Protein AF-A0A3D2GTP2-F1 (afdb_monomer_lite)

Secondary structure (DSSP, 8-state):
----HHHHHHHHHHHHHHHS----TTSGGGS-TT--HHHHHHHHHHHHHHHHHHHHHTS-GGGHHHHHHHHHHHGGGHHHHHHHHHT-SS-SHHHHHHHHHHHHHHHHHHHHHHHHHHHHHTTS-----

Structure (mmCIF, N/CA/C/O backbone):
data_AF-A0A3D2GTP2-F1
#
_entry.id   AF-A0A3D2GTP2-F1
#
loop_
_atom_site.group_PDB
_atom_site.id
_atom_site.type_symbol
_atom_site.label_atom_id
_atom_site.label_alt_id
_atom_site.label_comp_id
_atom_site.label_asym_id
_atom_site.label_entity_id
_atom_site.label_seq_id
_atom_site.pdbx_PDB_ins_code
_atom_site.Cartn_x
_atom_site.Cartn_y
_atom_site.Cartn_z
_atom_site.occupancy
_atom_site.B_iso_or_equiv
_atom_site.auth_seq_id
_atom_site.auth_comp_id
_atom_site.auth_asym_id
_atom_site.auth_atom_id
_atom_site.pdbx_PDB_model_num
ATOM 1 N N . MET A 1 1 ? 16.809 36.202 -62.441 1.00 63.25 1 MET A N 1
ATOM 2 C CA . MET A 1 1 ? 16.560 35.445 -61.193 1.00 63.25 1 MET A CA 1
ATOM 3 C C . MET A 1 1 ? 15.053 35.388 -60.988 1.00 63.25 1 MET A C 1
ATOM 5 O O . MET A 1 1 ? 14.450 36.455 -61.018 1.00 63.25 1 MET A O 1
ATOM 9 N N . PRO A 1 2 ? 14.427 34.203 -60.905 1.00 62.69 2 PRO A N 1
ATOM 10 C CA . PRO A 1 2 ? 12.975 34.105 -60.804 1.00 62.69 2 PRO A CA 1
ATOM 11 C C . PRO A 1 2 ? 12.493 34.442 -59.387 1.00 62.69 2 PRO A C 1
ATOM 13 O O . PRO A 1 2 ? 13.034 33.955 -58.397 1.00 62.69 2 PRO A O 1
ATOM 16 N N . PHE A 1 3 ? 11.466 35.284 -59.311 1.00 66.94 3 PHE A N 1
ATOM 17 C CA . PHE A 1 3 ? 10.711 35.577 -58.098 1.00 66.94 3 PHE A CA 1
ATOM 18 C C . PHE A 1 3 ? 9.927 34.319 -57.694 1.00 66.94 3 PHE A C 1
ATOM 20 O O . PHE A 1 3 ? 9.016 33.918 -58.417 1.00 66.94 3 PHE A O 1
ATOM 27 N N . ASN A 1 4 ? 10.302 33.669 -56.586 1.00 69.50 4 ASN A N 1
ATOM 28 C CA . ASN A 1 4 ? 9.598 32.491 -56.075 1.00 69.50 4 ASN A CA 1
ATOM 29 C C . ASN A 1 4 ? 8.717 32.887 -54.871 1.00 69.50 4 ASN A C 1
ATOM 31 O O . ASN 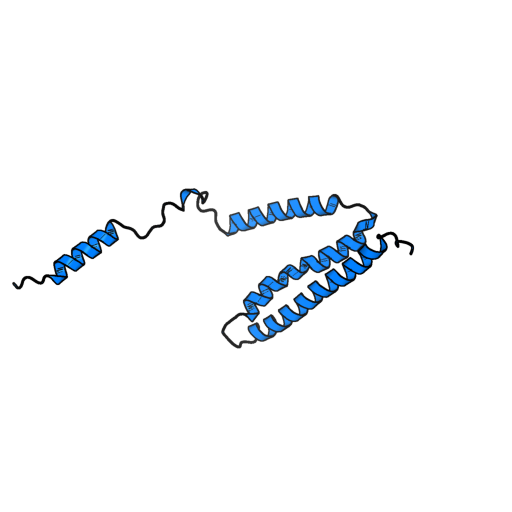A 1 4 ? 9.246 33.121 -53.780 1.00 69.50 4 ASN A O 1
ATOM 35 N N . PRO A 1 5 ? 7.388 33.007 -55.043 1.00 65.38 5 PRO A N 1
ATOM 36 C CA . PRO A 1 5 ? 6.491 33.543 -54.017 1.00 65.38 5 PRO A CA 1
ATOM 37 C C . PRO A 1 5 ? 6.406 32.672 -52.756 1.00 65.38 5 PRO A C 1
ATOM 39 O O . PRO A 1 5 ? 6.130 33.190 -51.675 1.00 65.38 5 PRO A O 1
ATOM 42 N N . THR A 1 6 ? 6.710 31.376 -52.848 1.00 75.00 6 THR A N 1
ATOM 43 C CA . THR A 1 6 ? 6.740 30.470 -51.689 1.00 75.00 6 THR A CA 1
ATOM 44 C C . THR A 1 6 ? 7.838 30.824 -50.688 1.00 75.00 6 THR A C 1
ATOM 46 O O . THR A 1 6 ? 7.630 30.662 -49.489 1.00 75.00 6 THR A O 1
ATOM 49 N N . GLN A 1 7 ? 8.956 31.411 -51.131 1.00 69.75 7 GLN A N 1
ATOM 50 C CA . GLN A 1 7 ? 10.061 31.769 -50.236 1.00 69.75 7 GLN A CA 1
ATOM 51 C C . GLN A 1 7 ? 9.715 32.944 -49.298 1.00 69.75 7 GLN A C 1
ATOM 53 O O . GLN A 1 7 ? 10.261 33.053 -48.200 1.00 69.75 7 GLN A O 1
ATOM 58 N N . TYR A 1 8 ? 8.802 33.831 -49.707 1.00 66.62 8 TYR A N 1
ATOM 59 C CA . TYR A 1 8 ? 8.327 34.935 -48.864 1.00 66.62 8 TYR A CA 1
ATOM 60 C C . TYR A 1 8 ? 7.325 34.458 -47.809 1.00 66.62 8 TYR A C 1
ATOM 62 O O . TYR A 1 8 ? 7.337 34.963 -46.688 1.00 66.62 8 TYR A O 1
ATOM 70 N N . ILE A 1 9 ? 6.507 33.458 -48.150 1.00 72.50 9 ILE A N 1
ATOM 71 C CA . ILE A 1 9 ? 5.553 32.830 -47.226 1.00 72.50 9 ILE A CA 1
ATOM 72 C C . ILE A 1 9 ? 6.300 31.996 -46.178 1.00 72.50 9 ILE A C 1
ATOM 74 O O . ILE A 1 9 ? 5.982 32.049 -44.997 1.00 72.50 9 ILE A O 1
ATOM 78 N N . GLU A 1 10 ? 7.347 31.276 -46.571 1.00 73.88 10 GLU A N 1
ATOM 79 C CA . GLU A 1 10 ? 8.134 30.468 -45.635 1.00 73.88 10 GLU A CA 1
ATOM 80 C C . GLU A 1 10 ? 8.907 31.344 -44.635 1.00 73.88 10 GLU A C 1
ATOM 82 O O . GLU A 1 10 ? 8.946 31.053 -43.439 1.00 73.88 10 GLU A O 1
ATOM 87 N N . LYS A 1 11 ? 9.444 32.486 -45.090 1.00 72.12 11 LYS A N 1
ATOM 88 C CA . LYS A 1 11 ? 10.085 33.479 -44.213 1.00 72.12 11 LYS A CA 1
ATOM 89 C C . LYS A 1 11 ? 9.102 34.156 -43.261 1.00 72.12 11 LYS A C 1
ATOM 91 O O . LYS A 1 11 ? 9.480 34.414 -42.122 1.00 72.12 11 LYS A O 1
ATOM 96 N N . SER A 1 12 ? 7.864 34.430 -43.682 1.00 64.81 12 SER A N 1
ATOM 97 C CA . SER A 1 12 ? 6.854 35.004 -42.785 1.00 64.81 12 SER A CA 1
ATOM 98 C C . SER A 1 12 ? 6.349 33.982 -41.766 1.00 64.81 12 SER A C 1
ATOM 100 O O . SER A 1 12 ? 6.223 34.328 -40.598 1.00 64.81 12 SER A O 1
ATOM 102 N N . VAL A 1 13 ? 6.160 32.716 -42.152 1.00 68.88 13 VAL A N 1
ATOM 103 C CA . VAL A 1 13 ? 5.803 31.623 -41.226 1.00 68.88 13 VAL A CA 1
ATOM 104 C C . VAL A 1 13 ? 6.928 31.351 -40.224 1.00 68.88 13 VAL A C 1
ATOM 106 O O . VAL A 1 13 ? 6.668 31.190 -39.034 1.00 68.88 13 VAL A O 1
ATOM 109 N N . THR A 1 14 ? 8.186 31.382 -40.668 1.00 70.88 14 THR A N 1
ATOM 110 C CA . THR A 1 14 ? 9.348 31.223 -39.776 1.00 70.88 14 THR A CA 1
ATOM 111 C C . THR A 1 14 ? 9.491 32.418 -38.828 1.00 70.88 14 THR A C 1
ATOM 113 O O . THR A 1 14 ? 9.739 32.229 -37.642 1.00 70.88 14 THR A O 1
ATOM 116 N N . ALA A 1 15 ? 9.250 33.645 -39.306 1.00 70.00 15 ALA A N 1
ATOM 117 C CA . ALA A 1 15 ? 9.218 34.835 -38.456 1.00 70.00 15 ALA A CA 1
ATOM 118 C C . ALA A 1 15 ? 8.058 34.800 -37.442 1.00 70.00 15 ALA A C 1
ATOM 120 O O . ALA A 1 15 ? 8.244 35.199 -36.297 1.00 70.00 15 ALA A O 1
ATOM 121 N N . ILE A 1 16 ? 6.887 34.275 -37.822 1.00 65.31 16 ILE A N 1
ATOM 122 C CA . ILE A 1 16 ? 5.743 34.084 -36.916 1.00 65.31 16 ILE A CA 1
ATOM 123 C C . ILE A 1 16 ? 6.070 33.048 -35.833 1.00 65.31 16 ILE A C 1
ATOM 125 O O . ILE A 1 16 ? 5.829 33.323 -34.662 1.00 65.31 16 ILE A O 1
ATOM 129 N N . ASN A 1 17 ? 6.693 31.918 -36.183 1.00 62.91 17 ASN A N 1
ATOM 130 C CA . ASN A 1 17 ? 7.138 30.905 -35.212 1.00 62.91 17 ASN A CA 1
ATOM 131 C C . ASN A 1 17 ? 8.259 31.401 -34.283 1.00 62.91 17 ASN A C 1
ATOM 133 O O . ASN A 1 17 ? 8.464 30.843 -33.212 1.00 62.91 17 ASN A O 1
ATOM 137 N N . GLN A 1 18 ? 8.977 32.454 -34.677 1.00 64.06 18 GLN A N 1
ATOM 138 C CA . GLN A 1 18 ? 9.994 33.095 -33.846 1.00 64.06 18 GLN A CA 1
ATOM 139 C C . GLN A 1 18 ? 9.407 34.172 -32.913 1.00 64.06 18 GLN A C 1
ATOM 141 O O . GLN A 1 18 ? 9.995 34.471 -31.878 1.00 64.06 18 GLN A O 1
ATOM 146 N N . ILE A 1 19 ? 8.247 34.746 -33.260 1.00 63.59 19 ILE A N 1
ATOM 147 C CA . ILE A 1 19 ? 7.506 35.728 -32.442 1.00 63.59 19 ILE A CA 1
ATOM 148 C C . ILE A 1 19 ? 6.512 35.034 -31.499 1.00 63.59 19 ILE A C 1
ATOM 150 O O . ILE A 1 19 ? 6.210 35.555 -30.428 1.00 63.59 19 ILE A O 1
ATOM 154 N N . MET A 1 20 ? 6.024 33.853 -31.878 1.00 60.12 20 MET A N 1
ATOM 155 C CA . MET A 1 20 ? 5.254 32.943 -31.034 1.00 60.12 20 MET A CA 1
ATOM 156 C C . MET A 1 20 ? 6.130 31.735 -30.694 1.00 60.12 20 MET A C 1
ATOM 158 O O . MET A 1 20 ? 5.937 30.669 -31.283 1.00 60.12 20 MET A O 1
ATOM 162 N N . PRO A 1 21 ? 7.095 31.870 -29.761 1.00 57.12 21 PRO A N 1
ATOM 163 C CA . PRO A 1 21 ? 7.655 30.690 -29.129 1.00 57.12 21 PRO A CA 1
ATOM 164 C C . PRO A 1 21 ? 6.464 29.917 -28.560 1.00 57.12 21 PRO A C 1
ATOM 166 O O . PRO A 1 21 ? 5.627 30.481 -27.850 1.00 57.12 21 PRO A O 1
ATOM 169 N N . ALA A 1 22 ? 6.335 28.647 -28.936 1.00 59.94 22 ALA A N 1
ATOM 170 C CA . ALA A 1 22 ? 5.357 27.717 -28.381 1.00 59.94 22 ALA A CA 1
ATOM 171 C C . ALA A 1 22 ? 5.740 27.367 -26.936 1.00 59.94 22 ALA A C 1
ATOM 173 O O . ALA A 1 22 ? 5.885 26.208 -26.562 1.00 59.94 22 ALA A O 1
ATOM 174 N N . GLU A 1 23 ? 5.941 28.402 -26.135 1.00 55.75 23 GLU A N 1
ATOM 175 C CA . GLU A 1 23 ? 6.389 28.337 -24.772 1.00 55.75 23 GLU A CA 1
ATOM 176 C C . GLU A 1 23 ? 5.297 28.989 -23.952 1.00 55.75 23 GLU A C 1
ATOM 178 O O . GLU A 1 23 ? 5.117 30.204 -23.860 1.00 55.75 23 GLU A O 1
ATOM 183 N N . THR A 1 24 ? 4.511 28.077 -23.409 1.00 50.12 24 THR A N 1
ATOM 184 C CA . THR A 1 24 ? 3.626 28.136 -22.255 1.00 50.12 24 THR A CA 1
ATOM 185 C C . THR A 1 24 ? 4.277 28.773 -21.009 1.00 50.12 24 THR A C 1
ATOM 187 O O . THR A 1 24 ? 4.078 28.299 -19.891 1.00 50.12 24 THR A O 1
ATOM 190 N N . HIS A 1 25 ? 5.009 29.879 -21.163 1.00 46.53 25 HIS A N 1
ATOM 191 C CA . HIS A 1 25 ? 5.675 30.649 -20.107 1.00 46.53 25 HIS A CA 1
ATOM 192 C C . HIS A 1 25 ? 4.702 31.393 -19.178 1.00 46.53 25 HIS A C 1
ATOM 194 O O . HIS A 1 25 ? 5.120 32.091 -18.260 1.00 46.53 25 HIS A O 1
ATOM 200 N N . SER A 1 26 ? 3.389 31.239 -19.361 1.00 44.72 26 SER A N 1
ATOM 201 C CA . SER A 1 26 ? 2.381 31.729 -18.416 1.00 44.72 26 SER A CA 1
ATOM 202 C C . SER A 1 26 ? 1.938 30.683 -17.382 1.00 44.72 26 SER A C 1
ATOM 204 O O . SER A 1 26 ? 1.179 31.028 -16.478 1.00 44.72 26 SER A O 1
ATOM 206 N N . VAL A 1 27 ? 2.434 29.437 -17.446 1.00 49.56 27 VAL A N 1
ATOM 207 C CA . VAL A 1 27 ? 2.152 28.387 -16.433 1.00 49.56 27 VAL A CA 1
ATOM 208 C C . VAL A 1 27 ? 3.360 28.114 -15.519 1.00 49.56 27 VAL A C 1
ATOM 210 O O . VAL A 1 27 ? 3.279 27.344 -14.564 1.00 49.56 27 VAL A O 1
ATOM 213 N N . GLU A 1 28 ? 4.483 28.786 -15.757 1.00 48.41 28 GLU A N 1
ATOM 214 C CA . GLU A 1 28 ? 5.734 28.561 -15.026 1.00 48.41 28 GLU A CA 1
ATOM 215 C C . GLU A 1 28 ? 5.788 29.306 -13.678 1.00 48.41 28 GLU A C 1
ATOM 217 O O . GLU A 1 28 ? 6.414 28.840 -12.732 1.00 48.41 28 GLU A O 1
ATOM 222 N N . VAL A 1 29 ? 5.026 30.396 -13.522 1.00 48.16 29 VAL A N 1
ATOM 223 C CA . VAL A 1 29 ? 5.028 31.243 -12.307 1.00 48.16 29 VAL A CA 1
ATOM 224 C C . VAL A 1 29 ? 4.414 30.544 -11.074 1.00 48.16 29 VAL A C 1
ATOM 226 O O . VAL A 1 29 ? 4.611 30.990 -9.947 1.00 48.16 29 VAL A O 1
ATOM 229 N N . LEU A 1 30 ? 3.718 29.412 -11.247 1.00 52.44 30 LEU A N 1
ATOM 230 C CA . LEU A 1 30 ? 3.221 28.585 -10.133 1.00 52.44 30 LEU A CA 1
ATOM 231 C C . LEU A 1 30 ? 4.175 27.448 -9.733 1.00 52.44 30 LEU A C 1
ATOM 233 O O . LEU A 1 30 ? 3.911 26.752 -8.749 1.00 52.44 30 LEU A O 1
ATOM 237 N N . ARG A 1 31 ? 5.276 27.239 -10.464 1.00 55.25 31 ARG A N 1
ATOM 238 C CA . ARG A 1 31 ? 6.299 26.260 -10.094 1.00 55.25 31 ARG A CA 1
ATOM 239 C C . ARG A 1 31 ? 7.416 27.020 -9.393 1.00 55.25 31 ARG A C 1
ATOM 241 O O . ARG A 1 31 ? 8.272 27.616 -10.032 1.00 55.25 31 ARG A O 1
ATOM 248 N N . GLY A 1 32 ? 7.366 27.029 -8.058 1.00 52.00 32 GLY A N 1
ATOM 249 C CA . GLY A 1 32 ? 8.518 27.406 -7.239 1.00 52.00 32 GLY A CA 1
ATOM 250 C C . GLY A 1 32 ? 9.780 26.752 -7.807 1.00 52.00 32 GLY A C 1
ATOM 251 O O . GLY A 1 32 ? 9.705 25.604 -8.245 1.00 52.00 32 GLY A O 1
ATOM 252 N N . GLY A 1 33 ? 10.861 27.539 -7.877 1.00 59.91 33 GLY A N 1
ATOM 253 C CA . GLY A 1 33 ? 12.046 27.284 -8.703 1.00 59.91 33 GLY A CA 1
ATOM 254 C C . GLY A 1 33 ? 12.496 25.832 -8.710 1.00 59.91 33 GLY A C 1
ATOM 255 O O . GLY A 1 33 ? 12.387 25.185 -7.680 1.00 59.91 33 GLY A O 1
ATOM 256 N N . GLU A 1 34 ? 12.958 25.354 -9.869 1.00 65.12 34 GLU A N 1
ATOM 257 C CA . GLU A 1 34 ? 13.325 23.964 -10.175 1.00 65.12 34 GLU A CA 1
ATOM 258 C C . GLU A 1 34 ? 13.938 23.222 -8.977 1.00 65.12 34 GLU A C 1
ATOM 260 O O . GLU A 1 34 ? 15.148 23.193 -8.770 1.00 65.12 34 GLU A O 1
ATOM 265 N N . VAL A 1 35 ? 13.076 22.637 -8.143 1.00 77.06 35 VAL A N 1
ATOM 266 C CA . VAL A 1 35 ? 13.501 21.801 -7.029 1.00 77.06 35 VAL A CA 1
ATOM 267 C C . VAL A 1 35 ? 13.741 20.427 -7.620 1.00 77.06 35 VAL A C 1
ATOM 269 O O . VAL A 1 35 ? 12.823 19.848 -8.210 1.00 77.06 35 VAL A O 1
ATOM 272 N N . ASP A 1 36 ? 14.948 19.891 -7.442 1.00 89.44 36 ASP A N 1
ATOM 273 C CA . ASP A 1 36 ? 15.282 18.550 -7.911 1.00 89.44 36 ASP A CA 1
ATOM 274 C C . ASP A 1 36 ? 14.179 17.549 -7.513 1.00 89.44 36 ASP A C 1
ATOM 276 O O . ASP A 1 36 ? 13.736 17.543 -6.352 1.00 89.44 36 ASP A O 1
ATOM 280 N N . PRO A 1 37 ? 13.734 16.657 -8.422 1.00 88.50 37 PRO A N 1
ATOM 281 C CA . PRO A 1 37 ? 12.714 15.655 -8.110 1.00 88.50 37 PRO A CA 1
ATOM 282 C C . PRO A 1 37 ? 13.073 14.805 -6.886 1.00 88.50 37 PRO A C 1
ATOM 284 O O . PRO A 1 37 ? 12.195 14.397 -6.127 1.00 88.50 37 PRO A O 1
ATOM 287 N N . PHE A 1 38 ? 14.371 14.593 -6.655 1.00 92.50 38 PHE A N 1
ATOM 288 C CA . PHE A 1 38 ? 14.880 13.932 -5.459 1.00 92.50 38 PHE A CA 1
ATOM 289 C C . PHE A 1 38 ? 14.623 14.740 -4.179 1.00 92.50 38 PHE A C 1
ATOM 291 O O . PHE A 1 38 ? 14.090 14.190 -3.219 1.00 92.50 38 PHE A O 1
ATOM 298 N N . ILE A 1 39 ? 14.946 16.039 -4.160 1.00 93.38 39 ILE A N 1
ATOM 299 C CA . ILE A 1 39 ? 14.723 16.917 -2.996 1.00 93.38 39 ILE A CA 1
ATOM 300 C C . ILE A 1 39 ? 13.223 17.028 -2.702 1.00 93.38 39 ILE A C 1
ATOM 302 O O . ILE A 1 39 ? 12.799 16.962 -1.544 1.00 93.38 39 ILE A O 1
ATOM 306 N N . THR A 1 40 ? 12.409 17.123 -3.755 1.00 93.00 40 THR A N 1
ATOM 307 C CA . THR A 1 40 ? 10.946 17.118 -3.649 1.00 93.00 40 THR A CA 1
ATOM 308 C C . THR A 1 40 ? 10.448 15.801 -3.047 1.00 93.00 40 THR A C 1
ATOM 310 O O . THR A 1 40 ? 9.707 15.814 -2.063 1.00 93.00 40 THR A O 1
ATOM 313 N N . GLY A 1 41 ? 10.901 14.657 -3.571 1.00 93.00 41 GLY A N 1
ATOM 314 C CA . GLY A 1 41 ? 10.546 13.331 -3.058 1.00 93.00 41 GLY A CA 1
ATOM 315 C C . GLY A 1 41 ? 10.978 13.118 -1.606 1.00 93.00 41 GLY A C 1
ATOM 316 O O . GLY A 1 41 ? 10.199 12.607 -0.802 1.00 93.00 41 GLY A O 1
ATOM 317 N N . LEU A 1 42 ? 12.177 13.579 -1.242 1.00 95.69 42 LEU A N 1
ATOM 318 C CA . LEU A 1 42 ? 12.700 13.513 0.122 1.00 95.69 42 LEU A CA 1
ATOM 319 C C . LEU A 1 42 ? 11.862 14.357 1.090 1.00 95.69 42 LEU A C 1
ATOM 321 O O . LEU A 1 42 ? 11.552 13.913 2.196 1.00 95.69 42 LEU A O 1
ATOM 325 N N . THR A 1 43 ? 11.451 15.549 0.657 1.00 95.81 43 THR A N 1
ATOM 326 C CA . THR A 1 43 ? 10.605 16.447 1.452 1.00 95.81 43 THR A CA 1
ATOM 327 C C . THR A 1 43 ? 9.223 15.831 1.676 1.00 95.81 43 THR A C 1
ATOM 329 O O . THR A 1 43 ? 8.746 15.790 2.811 1.00 95.81 43 THR A O 1
ATOM 332 N N . VAL A 1 44 ? 8.598 15.283 0.625 1.00 95.44 44 VAL A N 1
ATOM 333 C CA . VAL A 1 44 ? 7.314 14.569 0.737 1.00 95.44 44 VAL A CA 1
ATOM 334 C C . VAL A 1 44 ? 7.446 13.350 1.648 1.00 95.44 44 VAL A C 1
ATOM 336 O O . VAL A 1 44 ? 6.585 13.140 2.499 1.00 95.44 44 VAL A O 1
ATOM 339 N N . PHE A 1 45 ? 8.526 12.576 1.528 1.00 95.62 45 PHE A N 1
ATOM 340 C CA . PHE A 1 45 ? 8.780 11.415 2.380 1.00 95.62 45 PHE A CA 1
ATOM 341 C C . PHE A 1 45 ? 8.899 11.796 3.862 1.00 95.62 45 PHE A C 1
ATOM 343 O O . PHE A 1 45 ? 8.217 11.203 4.700 1.00 95.62 45 PHE A O 1
ATOM 350 N N . MET A 1 46 ? 9.708 12.810 4.191 1.00 97.12 46 MET A N 1
ATOM 351 C CA . MET A 1 46 ? 9.845 13.288 5.570 1.00 97.12 46 MET A CA 1
ATOM 352 C C . MET A 1 46 ? 8.510 13.787 6.127 1.00 97.12 46 MET A C 1
ATOM 354 O O . MET A 1 46 ? 8.106 13.369 7.213 1.00 97.12 46 MET A O 1
ATOM 358 N N . LEU A 1 47 ? 7.794 14.634 5.381 1.00 97.00 47 LEU A N 1
ATOM 359 C CA . LEU A 1 47 ? 6.492 15.153 5.807 1.00 97.00 47 LEU A CA 1
ATOM 360 C C . LEU A 1 47 ? 5.466 14.028 5.997 1.00 97.00 47 LEU A C 1
ATOM 362 O O . LEU A 1 47 ? 4.763 14.006 7.008 1.00 97.00 47 LEU A O 1
ATOM 366 N N . ALA A 1 48 ? 5.412 13.059 5.081 1.00 95.88 48 ALA A N 1
ATOM 367 C CA . ALA A 1 48 ? 4.526 11.904 5.188 1.00 95.88 48 ALA A CA 1
ATOM 368 C C . ALA A 1 48 ? 4.849 11.036 6.416 1.00 95.88 48 ALA A C 1
ATOM 370 O O . ALA A 1 48 ? 3.926 10.586 7.095 1.00 95.88 48 ALA A O 1
ATOM 371 N N . ALA A 1 49 ? 6.131 10.843 6.749 1.00 95.50 49 ALA A N 1
ATOM 372 C CA . ALA A 1 49 ? 6.542 10.108 7.945 1.00 95.50 49 ALA A CA 1
ATOM 373 C C . ALA A 1 49 ? 6.092 10.812 9.238 1.00 95.50 49 ALA A C 1
ATOM 375 O O . ALA A 1 49 ? 5.527 10.164 10.124 1.00 95.50 49 ALA A O 1
ATOM 376 N N . PHE A 1 50 ? 6.263 12.139 9.326 1.00 96.31 50 PHE A N 1
ATOM 377 C CA . PHE A 1 50 ? 5.750 12.926 10.455 1.00 96.31 50 PHE A CA 1
ATOM 378 C C . PHE A 1 50 ? 4.230 12.801 10.584 1.00 96.31 50 PHE A C 1
ATOM 380 O O . PHE A 1 50 ? 3.722 12.520 11.672 1.00 96.31 50 PHE A O 1
ATOM 387 N N . VAL A 1 51 ? 3.493 12.958 9.482 1.00 95.75 51 VAL A N 1
ATOM 388 C CA . VAL A 1 51 ? 2.029 12.813 9.483 1.00 95.75 51 VAL A CA 1
ATOM 389 C C . VAL A 1 51 ? 1.620 11.404 9.921 1.00 95.75 51 VAL A C 1
ATOM 391 O O . VAL A 1 51 ? 0.767 11.265 10.798 1.00 95.75 51 VAL A O 1
ATOM 394 N N . GLY A 1 52 ? 2.257 10.361 9.382 1.00 93.44 52 GLY A N 1
ATOM 395 C CA . GLY A 1 52 ? 1.974 8.968 9.733 1.00 93.44 52 GLY A CA 1
ATOM 396 C C . GLY A 1 52 ? 2.159 8.679 11.224 1.00 93.44 52 GLY A C 1
ATOM 397 O O . GLY A 1 52 ? 1.299 8.050 11.844 1.00 93.44 52 GLY A O 1
ATOM 398 N N . TYR A 1 53 ? 3.225 9.210 11.823 1.00 94.44 53 TYR A N 1
ATOM 399 C CA . TYR A 1 53 ? 3.477 9.094 13.258 1.00 94.44 53 TYR A CA 1
ATOM 400 C C . TYR A 1 53 ? 2.357 9.709 14.106 1.00 94.44 53 TYR A C 1
ATOM 402 O O . TYR A 1 53 ? 1.799 9.042 14.980 1.00 94.44 53 TYR A O 1
ATOM 410 N N . TYR A 1 54 ? 1.971 10.956 13.817 1.00 94.12 54 TYR A N 1
ATOM 411 C CA . TYR A 1 54 ? 0.902 11.632 14.558 1.00 94.12 54 TYR A CA 1
ATOM 412 C C . TYR A 1 54 ? -0.467 10.963 14.379 1.00 94.12 54 TYR A C 1
ATOM 414 O O . TYR A 1 54 ? -1.266 10.961 15.318 1.00 94.12 54 TYR A O 1
ATOM 422 N N . VAL A 1 55 ? -0.743 10.389 13.205 1.00 91.38 55 VAL A N 1
ATOM 423 C CA . VAL A 1 55 ? -1.994 9.667 12.929 1.00 91.38 55 VAL A CA 1
ATOM 424 C C . VAL A 1 55 ? -2.090 8.388 13.762 1.00 91.38 55 VAL A C 1
ATOM 426 O O . VAL A 1 55 ? -3.118 8.149 14.393 1.00 91.38 55 VAL A O 1
ATOM 429 N N . VAL A 1 56 ? -1.022 7.586 13.811 1.00 90.69 56 VAL A N 1
ATOM 430 C CA . VAL A 1 56 ? -1.010 6.314 14.555 1.00 90.69 56 VAL A CA 1
ATOM 431 C C . VAL A 1 56 ? -1.011 6.541 16.066 1.00 90.69 56 VAL A C 1
ATOM 433 O O . VAL A 1 56 ? -1.647 5.783 16.794 1.00 90.69 56 VAL A O 1
ATOM 436 N N . TRP A 1 57 ? -0.350 7.588 16.565 1.00 90.31 57 TRP A N 1
ATOM 437 C CA . TRP A 1 57 ? -0.228 7.792 18.012 1.00 90.31 57 TRP A CA 1
ATOM 438 C C . TRP A 1 57 ? -1.509 8.303 18.689 1.00 90.31 57 TRP A C 1
ATOM 440 O O . TRP A 1 57 ? -1.658 8.189 19.903 1.00 90.31 57 TRP A O 1
ATOM 450 N N . ARG A 1 58 ? -2.456 8.853 17.921 1.00 87.00 58 ARG A N 1
ATOM 451 C CA . ARG A 1 58 ? -3.716 9.416 18.441 1.00 87.00 58 ARG A CA 1
ATOM 452 C C . ARG A 1 58 ? -4.876 8.413 18.494 1.00 87.00 58 ARG A C 1
ATOM 454 O O . ARG A 1 58 ? -6.015 8.820 18.718 1.00 87.00 58 ARG A O 1
ATOM 461 N N . VAL A 1 59 ? -4.620 7.121 18.282 1.00 84.31 59 VAL A N 1
ATOM 462 C CA . VAL A 1 59 ? -5.668 6.088 18.325 1.00 84.31 59 VAL A CA 1
ATOM 463 C C . VAL A 1 59 ? -6.001 5.668 19.757 1.00 84.31 59 VAL A C 1
ATOM 465 O O . VAL A 1 59 ? -5.156 5.688 20.648 1.00 84.31 59 VAL A O 1
ATOM 468 N N . THR A 1 60 ? -7.243 5.248 19.990 1.00 86.88 60 THR A N 1
ATOM 469 C CA . THR A 1 60 ? -7.660 4.694 21.283 1.00 86.88 60 THR A CA 1
ATOM 470 C C . THR A 1 60 ? -7.096 3.276 21.484 1.00 86.88 60 THR A C 1
ATOM 472 O O . THR A 1 60 ? -7.037 2.507 20.522 1.00 86.88 60 THR A O 1
ATOM 475 N N . PRO A 1 61 ? -6.736 2.860 22.719 1.00 83.94 61 PRO A N 1
ATOM 476 C CA . PRO A 1 61 ? -6.067 1.574 22.953 1.00 83.94 61 PRO A CA 1
ATOM 477 C C . PRO A 1 61 ? -6.842 0.332 22.487 1.00 83.94 61 PRO A C 1
ATOM 479 O O . PRO A 1 61 ? -6.253 -0.671 22.092 1.00 83.94 61 PRO A O 1
ATOM 482 N N . ALA A 1 62 ? -8.174 0.403 22.475 1.00 82.00 62 ALA A N 1
ATOM 483 C CA . ALA A 1 62 ? -9.031 -0.674 21.979 1.00 82.00 62 ALA A CA 1
ATOM 484 C C . ALA A 1 62 ? -8.881 -0.928 20.465 1.00 82.00 62 ALA A C 1
ATOM 486 O O . ALA A 1 62 ? -9.292 -1.977 19.972 1.00 82.00 62 ALA A O 1
ATOM 487 N N . LEU A 1 63 ? -8.304 0.023 19.723 1.00 83.25 63 LEU A N 1
ATOM 488 C CA . LEU A 1 63 ? -8.189 -0.019 18.270 1.00 83.25 63 LEU A CA 1
ATOM 489 C C . LEU A 1 63 ? -6.796 -0.423 17.776 1.00 83.25 63 LEU A C 1
ATOM 491 O O . LEU A 1 63 ? -6.631 -0.519 16.568 1.00 83.25 63 LEU A O 1
ATOM 495 N N . HIS A 1 64 ? -5.813 -0.732 18.633 1.00 88.31 64 HIS A N 1
ATOM 496 C CA . HIS A 1 64 ? -4.485 -1.148 18.149 1.00 88.31 64 HIS A CA 1
ATOM 497 C C . HIS A 1 64 ? -4.538 -2.406 17.267 1.00 88.31 64 HIS A C 1
ATOM 499 O O . HIS A 1 64 ? -3.880 -2.445 16.229 1.00 88.31 64 HIS A O 1
ATOM 505 N N . SER A 1 65 ? -5.351 -3.408 17.624 1.00 89.81 65 SER A N 1
ATOM 506 C CA . SER A 1 65 ? -5.502 -4.626 16.811 1.00 89.81 65 SER A CA 1
ATOM 507 C C . SER A 1 65 ? -6.257 -4.377 15.492 1.00 89.81 65 SER A C 1
ATOM 509 O O . SER A 1 65 ? -5.751 -4.788 14.449 1.00 89.81 65 SER A O 1
ATOM 511 N N . PRO A 1 66 ? -7.394 -3.648 15.468 1.00 86.31 66 PRO A N 1
ATOM 512 C CA . PRO A 1 66 ? -7.998 -3.190 14.214 1.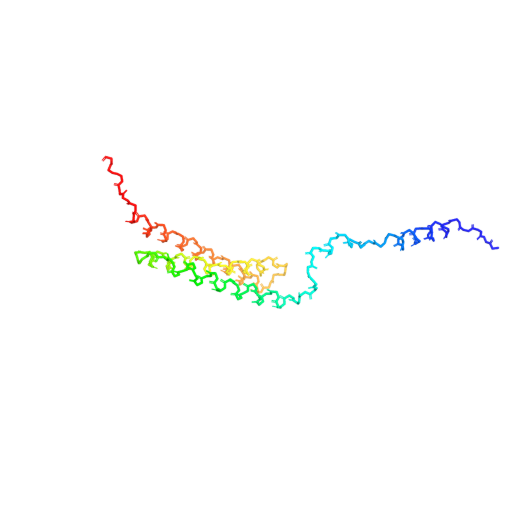00 86.31 66 PRO A CA 1
ATOM 513 C C . PRO A 1 66 ? -7.076 -2.311 13.358 1.00 86.31 66 PRO A C 1
ATOM 515 O O . PRO A 1 66 ? -7.032 -2.465 12.141 1.00 86.31 66 PRO A O 1
ATOM 518 N N . LEU A 1 67 ? -6.313 -1.408 13.977 1.00 88.44 67 LEU A N 1
ATOM 519 C CA . LEU A 1 67 ? -5.371 -0.531 13.285 1.00 88.44 67 LEU A CA 1
ATOM 520 C C . LEU A 1 67 ? -4.266 -1.345 12.615 1.00 88.44 67 LEU A C 1
ATOM 522 O O . LEU A 1 67 ? -3.917 -1.063 11.475 1.00 88.44 67 LEU A O 1
ATOM 526 N N . MET A 1 68 ? -3.761 -2.377 13.292 1.00 90.50 68 MET A N 1
ATOM 527 C CA . MET A 1 68 ? -2.775 -3.296 12.725 1.00 90.50 68 MET A CA 1
ATOM 528 C C . MET A 1 68 ? -3.314 -4.022 11.481 1.00 90.50 68 MET A C 1
ATOM 530 O O . MET A 1 68 ? -2.576 -4.240 10.522 1.00 90.50 68 MET A O 1
ATOM 534 N N . ALA A 1 69 ? -4.606 -4.363 11.454 1.00 89.56 69 ALA A N 1
ATOM 535 C CA . ALA A 1 69 ? -5.235 -4.948 10.269 1.00 89.56 69 ALA A CA 1
ATOM 536 C C . ALA A 1 69 ? -5.372 -3.930 9.120 1.00 89.56 69 ALA A C 1
ATOM 538 O O . ALA A 1 69 ? -5.115 -4.267 7.962 1.00 89.56 69 ALA A O 1
ATOM 539 N N . VAL A 1 70 ? -5.704 -2.673 9.433 1.00 89.94 70 VAL A N 1
ATOM 540 C CA . VAL A 1 70 ? -5.778 -1.587 8.441 1.00 89.94 70 VAL A CA 1
ATOM 541 C C . VAL A 1 70 ? -4.409 -1.290 7.839 1.00 89.94 70 VAL A C 1
ATOM 543 O O . VAL A 1 70 ? -4.300 -1.154 6.622 1.00 89.94 70 VAL A O 1
ATOM 546 N N . THR A 1 71 ? -3.352 -1.206 8.649 1.00 93.12 71 THR A N 1
ATOM 547 C CA . THR A 1 71 ? -2.003 -0.928 8.135 1.00 93.12 71 THR A CA 1
ATOM 548 C C . THR A 1 71 ? -1.489 -2.058 7.246 1.00 93.12 71 THR A C 1
ATOM 550 O O . THR A 1 71 ? -0.804 -1.779 6.262 1.00 93.12 71 THR A O 1
ATOM 553 N N . ASN A 1 72 ? -1.893 -3.308 7.508 1.00 91.75 72 ASN A N 1
ATOM 554 C CA . ASN A 1 72 ? -1.646 -4.420 6.592 1.00 91.75 72 ASN A CA 1
ATOM 555 C C . ASN A 1 72 ? -2.309 -4.173 5.223 1.00 91.75 72 ASN A C 1
ATOM 557 O O . ASN A 1 72 ? -1.629 -4.246 4.205 1.00 91.75 72 ASN A O 1
ATOM 561 N N . ALA A 1 73 ? -3.580 -3.757 5.188 1.00 91.00 73 ALA A N 1
ATOM 562 C CA . ALA A 1 73 ? -4.258 -3.413 3.932 1.00 91.00 73 ALA A CA 1
ATOM 563 C C . ALA A 1 73 ? -3.596 -2.221 3.208 1.00 91.00 73 ALA A C 1
ATOM 565 O O . ALA A 1 73 ? -3.401 -2.265 1.995 1.00 91.00 73 ALA A O 1
ATOM 566 N N . ILE A 1 74 ? -3.201 -1.172 3.941 1.00 93.12 74 ILE A N 1
ATOM 567 C CA . ILE A 1 74 ? -2.552 0.027 3.375 1.00 93.12 74 ILE A CA 1
ATOM 568 C C . ILE A 1 74 ? -1.188 -0.307 2.754 1.00 93.12 74 ILE A C 1
ATOM 570 O O . ILE A 1 74 ? -0.819 0.281 1.736 1.00 93.12 74 ILE A O 1
ATOM 574 N N . SER A 1 75 ? -0.458 -1.281 3.307 1.00 93.44 75 SER A N 1
ATOM 575 C CA . SER A 1 75 ? 0.830 -1.722 2.751 1.00 93.44 75 SER A CA 1
ATOM 576 C C . SER A 1 75 ? 0.730 -2.235 1.304 1.00 93.44 75 SER A C 1
ATOM 578 O O . SER A 1 75 ? 1.723 -2.254 0.577 1.00 93.44 75 SER A O 1
ATOM 580 N N . SER A 1 76 ? -0.484 -2.542 0.835 1.00 94.69 76 SER A N 1
ATOM 581 C CA . SER A 1 76 ? -0.768 -2.944 -0.543 1.00 94.69 76 SER A CA 1
ATOM 582 C C . SER A 1 76 ? -0.588 -1.846 -1.601 1.00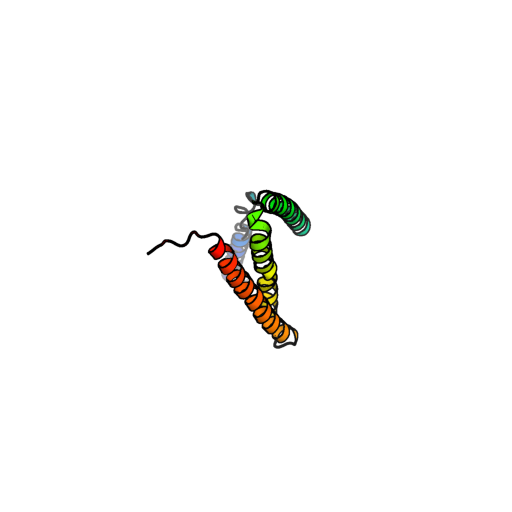 94.69 76 SER A C 1
ATOM 584 O O . SER A 1 76 ? -0.893 -2.076 -2.773 1.00 94.69 76 SER A O 1
ATOM 586 N N . VAL A 1 77 ? -0.046 -0.674 -1.248 1.00 94.44 77 VAL A N 1
ATOM 587 C CA . VAL A 1 77 ? 0.372 0.367 -2.211 1.00 94.44 77 VAL A CA 1
ATOM 588 C C . VAL A 1 77 ? 1.307 -0.174 -3.307 1.00 94.44 77 VAL A C 1
ATOM 590 O O . VAL A 1 77 ? 1.360 0.372 -4.409 1.00 94.44 77 VAL A O 1
ATOM 593 N N . ILE A 1 78 ? 1.958 -1.316 -3.056 1.00 95.06 78 ILE A N 1
ATOM 594 C CA . ILE A 1 78 ? 2.734 -2.088 -4.037 1.00 95.06 78 ILE A CA 1
ATOM 595 C C . ILE A 1 78 ? 1.972 -2.400 -5.338 1.00 95.06 78 ILE A C 1
ATOM 597 O O . ILE A 1 78 ? 2.610 -2.597 -6.373 1.00 95.06 78 ILE A O 1
ATOM 601 N N . ILE A 1 79 ? 0.631 -2.407 -5.325 1.00 96.12 79 ILE A N 1
ATOM 602 C CA . ILE A 1 79 ? -0.187 -2.646 -6.524 1.00 96.12 79 ILE A CA 1
ATOM 603 C C . ILE A 1 79 ? 0.099 -1.631 -7.636 1.00 96.12 79 ILE A C 1
ATOM 605 O O . ILE A 1 79 ? 0.060 -1.991 -8.810 1.00 96.12 79 ILE A O 1
ATOM 609 N N . VAL A 1 80 ? 0.447 -0.389 -7.280 1.00 95.75 80 VAL A N 1
ATOM 610 C CA . VAL A 1 80 ? 0.788 0.658 -8.253 1.00 95.75 80 VAL A CA 1
ATOM 611 C C . VAL A 1 80 ? 2.026 0.249 -9.050 1.00 95.75 80 VAL A C 1
ATOM 613 O O . VAL A 1 80 ? 2.013 0.305 -10.276 1.00 95.75 80 VAL A O 1
ATOM 616 N N . GLY A 1 81 ? 3.066 -0.246 -8.374 1.00 94.06 81 GLY A N 1
ATOM 617 C CA . GLY A 1 81 ? 4.272 -0.749 -9.036 1.00 94.06 81 GLY A CA 1
ATOM 618 C C . GLY A 1 81 ? 4.001 -2.004 -9.868 1.00 94.06 81 GLY A C 1
ATOM 619 O O . GLY A 1 81 ? 4.477 -2.115 -10.996 1.00 94.06 81 GLY A O 1
ATOM 620 N N . ALA A 1 82 ? 3.179 -2.921 -9.351 1.00 95.06 82 ALA A N 1
ATOM 621 C CA . ALA A 1 82 ? 2.805 -4.137 -10.068 1.00 95.06 82 ALA A CA 1
ATOM 622 C C . ALA A 1 82 ? 2.050 -3.837 -11.376 1.00 95.06 82 ALA A C 1
ATOM 624 O O . ALA A 1 82 ? 2.328 -4.465 -12.397 1.00 95.06 82 ALA A O 1
ATOM 625 N N . LEU A 1 83 ? 1.148 -2.849 -11.371 1.00 94.81 83 LEU A N 1
ATOM 626 C CA . LEU A 1 83 ? 0.424 -2.406 -12.566 1.00 94.81 83 LEU A CA 1
ATOM 627 C C . LEU A 1 83 ? 1.347 -1.770 -13.609 1.00 94.81 83 LEU A C 1
ATOM 629 O O . LEU A 1 83 ? 1.177 -2.041 -14.795 1.00 94.81 83 LEU A O 1
ATOM 633 N N . VAL A 1 84 ? 2.340 -0.980 -13.185 1.00 94.12 84 VAL A N 1
ATOM 634 C CA . VAL A 1 84 ? 3.337 -0.399 -14.102 1.00 94.12 84 VAL A CA 1
ATOM 635 C C . VAL A 1 84 ? 4.119 -1.500 -14.823 1.00 94.12 84 VAL A C 1
ATOM 637 O O . VAL A 1 84 ? 4.287 -1.439 -16.038 1.00 94.12 84 VAL A O 1
ATOM 640 N N . VAL A 1 85 ? 4.544 -2.540 -14.101 1.00 93.12 85 VAL A N 1
ATOM 641 C CA . VAL A 1 85 ? 5.280 -3.671 -14.690 1.00 93.12 85 VAL A CA 1
ATOM 642 C C . VAL A 1 85 ? 4.373 -4.537 -15.573 1.00 93.12 85 VAL A C 1
ATOM 644 O O . VAL A 1 85 ? 4.759 -4.919 -16.677 1.00 93.12 85 VAL A O 1
ATOM 647 N N . ALA A 1 86 ? 3.154 -4.838 -15.119 1.00 91.69 86 ALA A N 1
ATOM 648 C CA . ALA A 1 86 ? 2.202 -5.663 -15.865 1.00 91.69 86 ALA A CA 1
ATOM 649 C C . ALA A 1 86 ? 1.685 -4.978 -17.146 1.00 91.69 86 ALA A C 1
ATOM 651 O O . ALA A 1 86 ? 1.360 -5.661 -18.120 1.00 91.69 86 ALA A O 1
ATOM 652 N N . GLY A 1 87 ? 1.622 -3.642 -17.150 1.00 87.69 87 GLY A N 1
ATOM 653 C CA . GLY A 1 87 ? 1.191 -2.818 -18.281 1.00 87.69 87 GLY A CA 1
ATOM 654 C C . GLY A 1 87 ? 2.229 -2.656 -19.396 1.00 87.69 87 GLY A C 1
ATOM 655 O O . GLY A 1 87 ? 1.923 -2.029 -20.406 1.00 87.69 87 GLY A O 1
ATOM 656 N N . GLY A 1 88 ? 3.433 -3.217 -19.244 1.00 85.81 88 GLY A N 1
ATOM 657 C CA . GLY A 1 88 ? 4.477 -3.164 -20.267 1.00 85.81 88 GLY A CA 1
ATOM 658 C C . GLY A 1 88 ? 4.080 -3.845 -21.587 1.00 85.81 88 GLY A C 1
ATOM 659 O O . GLY A 1 88 ? 3.354 -4.847 -21.617 1.00 85.81 88 GLY A O 1
ATOM 660 N N . GLU A 1 89 ? 4.582 -3.309 -22.701 1.00 79.88 89 GLU A N 1
ATOM 661 C CA . GLU A 1 89 ? 4.237 -3.772 -24.054 1.00 79.88 89 GLU A CA 1
ATOM 662 C C . GLU A 1 89 ? 4.883 -5.123 -24.406 1.00 79.88 89 GLU A C 1
ATOM 664 O O . GLU A 1 89 ? 4.262 -5.960 -25.062 1.00 79.88 89 GLU A O 1
ATOM 669 N N . ALA A 1 90 ? 6.096 -5.386 -23.910 1.00 80.69 90 ALA A N 1
ATOM 670 C CA . ALA A 1 90 ? 6.829 -6.617 -24.190 1.00 80.69 90 ALA A CA 1
ATOM 671 C C . ALA A 1 90 ? 6.325 -7.808 -23.354 1.00 80.69 90 ALA A C 1
ATOM 673 O O . ALA A 1 90 ? 6.134 -7.713 -22.139 1.00 80.69 90 ALA A O 1
ATOM 674 N N . PHE A 1 91 ? 6.150 -8.964 -24.001 1.00 74.31 91 PHE A N 1
ATOM 675 C CA . PHE A 1 91 ? 5.928 -10.242 -23.319 1.00 74.31 91 PHE A CA 1
ATOM 676 C C . PHE A 1 91 ? 7.259 -10.806 -22.825 1.00 74.31 91 PHE A C 1
ATOM 678 O O . PHE A 1 91 ? 7.884 -11.640 -23.472 1.00 74.31 91 PHE A O 1
ATOM 685 N N . ASP A 1 92 ? 7.676 -10.311 -21.668 1.00 86.69 92 ASP A N 1
ATOM 686 C CA . ASP A 1 92 ? 8.864 -10.756 -20.950 1.00 86.69 92 ASP A CA 1
ATOM 687 C C . ASP A 1 92 ? 8.480 -11.397 -19.602 1.00 86.69 92 ASP A C 1
ATOM 689 O O . ASP A 1 92 ? 7.346 -11.257 -19.126 1.00 86.69 92 ASP A O 1
ATOM 693 N N . VAL A 1 93 ? 9.431 -12.078 -18.958 1.00 90.25 93 VAL A N 1
ATOM 694 C CA . VAL A 1 93 ? 9.308 -12.631 -17.596 1.00 90.25 93 VAL A CA 1
ATOM 695 C C . VAL A 1 93 ? 8.773 -11.575 -16.623 1.00 90.25 93 VAL A C 1
ATOM 697 O O . VAL A 1 93 ? 7.928 -11.873 -15.776 1.00 90.25 93 VAL A O 1
ATOM 700 N N . SER A 1 94 ? 9.188 -10.322 -16.810 1.00 90.81 94 SER A N 1
ATOM 701 C CA . SER A 1 94 ? 8.714 -9.155 -16.068 1.00 90.81 94 SER A CA 1
ATOM 702 C C . SER A 1 94 ? 7.185 -9.020 -16.076 1.00 90.81 94 SER A C 1
ATOM 704 O O . SER A 1 94 ? 6.587 -8.766 -15.034 1.00 90.81 94 SER A O 1
ATOM 706 N N . LYS A 1 95 ? 6.520 -9.270 -17.210 1.00 91.19 95 LYS A N 1
ATOM 707 C CA . LYS A 1 95 ? 5.059 -9.147 -17.347 1.00 91.19 95 LYS A CA 1
ATOM 708 C C . LYS A 1 95 ? 4.312 -10.253 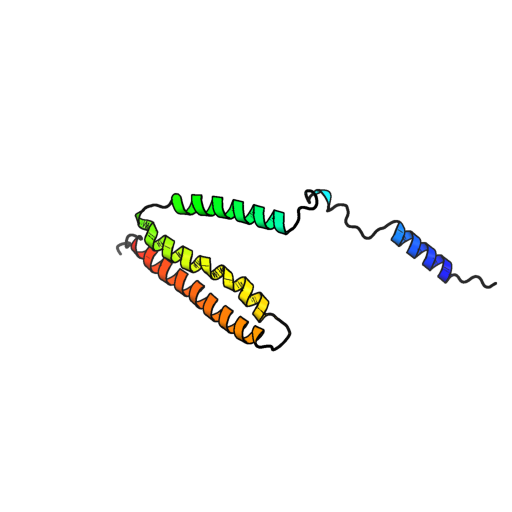-16.601 1.00 91.19 95 LYS A C 1
ATOM 710 O O . LYS A 1 95 ? 3.294 -9.989 -15.964 1.00 91.19 95 LYS A O 1
ATOM 715 N N . VAL A 1 96 ? 4.843 -11.477 -16.627 1.00 91.69 96 VAL A N 1
ATOM 716 C CA . VAL A 1 96 ? 4.291 -12.615 -15.870 1.00 91.69 96 VAL A CA 1
ATOM 717 C C . VAL A 1 96 ? 4.438 -12.377 -14.368 1.00 91.69 96 VAL A C 1
ATOM 719 O O . VAL A 1 96 ? 3.479 -12.553 -13.615 1.00 91.69 96 VAL A O 1
ATOM 722 N N . LEU A 1 97 ? 5.610 -11.912 -13.930 1.00 93.69 97 LEU A N 1
ATOM 723 C CA . LEU A 1 97 ? 5.844 -11.545 -12.533 1.00 93.69 97 LEU A CA 1
ATOM 724 C C . LEU A 1 97 ? 4.974 -10.359 -12.100 1.00 93.69 97 LEU A C 1
ATOM 726 O O . LEU A 1 97 ? 4.418 -10.392 -11.005 1.00 93.69 97 LEU A O 1
ATOM 730 N N . GLY A 1 98 ? 4.792 -9.357 -12.963 1.00 93.56 98 GLY A N 1
ATOM 731 C CA . GLY A 1 98 ? 3.883 -8.233 -12.736 1.00 93.56 98 GLY A CA 1
ATOM 732 C C . GLY A 1 98 ? 2.437 -8.693 -12.552 1.00 93.56 98 GLY A C 1
ATOM 733 O O . GLY A 1 98 ? 1.776 -8.278 -11.604 1.00 93.56 98 GLY A O 1
ATOM 734 N N . PHE A 1 99 ? 1.961 -9.618 -13.388 1.00 93.62 99 PHE A N 1
ATOM 735 C CA . PHE A 1 99 ? 0.626 -10.202 -13.244 1.00 93.62 99 PHE A CA 1
ATOM 736 C C . PHE A 1 99 ? 0.457 -10.943 -11.907 1.00 93.62 99 PHE A C 1
ATOM 738 O O . PHE A 1 99 ? -0.520 -10.713 -11.193 1.00 93.62 99 PHE A O 1
ATOM 745 N N . ILE A 1 100 ? 1.431 -11.775 -11.520 1.00 95.69 100 ILE A N 1
ATOM 746 C CA . ILE A 1 100 ? 1.423 -12.459 -10.216 1.00 95.69 100 ILE A CA 1
ATOM 747 C C . ILE A 1 100 ? 1.441 -11.436 -9.072 1.00 95.69 100 ILE A C 1
ATOM 749 O O . ILE A 1 100 ? 0.682 -11.574 -8.111 1.00 95.69 100 ILE A O 1
ATOM 753 N N . ALA A 1 101 ? 2.250 -10.381 -9.183 1.00 95.81 101 ALA A N 1
ATOM 754 C CA . ALA A 1 101 ? 2.317 -9.314 -8.193 1.00 95.81 101 ALA A CA 1
ATOM 755 C C . ALA A 1 101 ? 0.973 -8.581 -8.041 1.00 95.81 101 ALA A C 1
ATOM 757 O O . ALA A 1 101 ? 0.565 -8.308 -6.914 1.00 95.81 101 ALA A O 1
ATOM 758 N N . VAL A 1 102 ? 0.242 -8.328 -9.134 1.00 96.19 102 VAL A N 1
ATOM 759 C CA . VAL A 1 102 ? -1.111 -7.743 -9.083 1.00 96.19 102 VAL A CA 1
ATOM 760 C C . VAL A 1 102 ? -2.083 -8.666 -8.346 1.00 96.19 102 VAL A C 1
ATOM 762 O O . VAL A 1 102 ? -2.851 -8.192 -7.505 1.00 96.19 102 VAL A O 1
ATOM 765 N N . VAL A 1 103 ? -2.042 -9.977 -8.607 1.00 96.31 103 VAL A N 1
ATOM 766 C CA . VAL A 1 103 ? -2.899 -10.956 -7.913 1.00 96.31 103 VAL A CA 1
ATOM 767 C C . VAL A 1 103 ? -2.591 -10.985 -6.415 1.00 96.31 103 VAL A C 1
ATOM 769 O O . VAL A 1 103 ? -3.505 -10.873 -5.596 1.00 96.31 103 VAL A O 1
ATOM 772 N N . LEU A 1 104 ? -1.313 -11.076 -6.041 1.00 95.62 104 LEU A N 1
ATOM 773 C CA . LEU A 1 104 ? -0.890 -11.096 -4.638 1.00 95.62 104 LEU A CA 1
ATOM 774 C C . LEU A 1 104 ? -1.233 -9.790 -3.911 1.00 95.62 104 LEU A C 1
ATOM 776 O O . LEU A 1 104 ? -1.743 -9.829 -2.789 1.00 95.62 104 LEU A O 1
ATOM 780 N N . ALA A 1 105 ? -1.017 -8.641 -4.556 1.00 95.69 105 ALA A N 1
ATOM 781 C CA . ALA A 1 105 ? -1.398 -7.345 -4.006 1.00 95.69 105 ALA A CA 1
ATOM 782 C C . ALA A 1 105 ? -2.918 -7.257 -3.807 1.00 95.69 105 ALA A C 1
ATOM 784 O O . ALA A 1 105 ? -3.376 -6.843 -2.748 1.00 95.69 105 ALA A O 1
ATOM 785 N N . SER A 1 106 ? -3.707 -7.731 -4.773 1.00 95.38 106 SER A N 1
ATOM 786 C CA . SER A 1 106 ? -5.171 -7.755 -4.670 1.00 95.38 106 SER A CA 1
ATOM 787 C C . SER A 1 106 ? -5.653 -8.599 -3.487 1.00 95.38 106 SER A C 1
ATOM 789 O O . SER A 1 106 ? -6.532 -8.169 -2.743 1.00 95.38 106 SER A O 1
ATOM 791 N N . ILE A 1 107 ? -5.055 -9.774 -3.254 1.00 94.88 107 ILE A N 1
ATOM 792 C CA . ILE A 1 107 ? -5.380 -10.615 -2.089 1.00 94.88 107 ILE A CA 1
ATOM 793 C C . ILE A 1 107 ? -5.098 -9.868 -0.779 1.00 94.88 107 ILE A C 1
ATOM 795 O O . ILE A 1 107 ? -5.913 -9.932 0.141 1.00 94.88 107 ILE A O 1
ATOM 799 N N . ASN A 1 108 ? -3.981 -9.144 -0.689 1.00 94.12 108 ASN A N 1
ATOM 800 C CA . ASN A 1 108 ? -3.639 -8.370 0.504 1.00 94.12 108 ASN A CA 1
ATOM 801 C C . ASN A 1 108 ? -4.630 -7.209 0.738 1.00 94.12 108 ASN A C 1
ATOM 803 O O . ASN A 1 108 ? -5.128 -7.057 1.855 1.00 94.12 108 ASN A O 1
ATOM 807 N N . ILE A 1 109 ? -5.027 -6.496 -0.323 1.00 94.62 109 ILE A N 1
ATOM 808 C CA . ILE A 1 109 ? -6.072 -5.457 -0.285 1.00 94.62 109 ILE A CA 1
ATOM 809 C C . ILE A 1 109 ? -7.375 -6.050 0.259 1.00 94.62 109 ILE A C 1
ATOM 811 O O . IL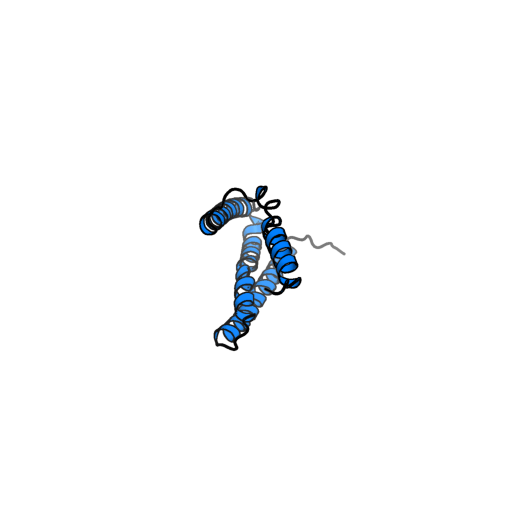E A 1 109 ? -7.852 -5.666 1.329 1.00 94.62 109 ILE A O 1
ATOM 815 N N . PHE A 1 110 ? -7.957 -7.009 -0.463 1.00 93.94 110 PHE A N 1
ATOM 816 C CA . PHE A 1 110 ? -9.281 -7.533 -0.130 1.00 93.94 110 PHE A CA 1
ATOM 817 C C . PHE A 1 110 ? -9.279 -8.287 1.203 1.00 93.94 110 PHE A C 1
ATOM 819 O O . PHE A 1 110 ? -10.188 -8.104 2.016 1.00 93.94 110 PHE A O 1
ATOM 826 N N . GLY A 1 111 ? -8.245 -9.084 1.472 1.00 92.25 111 GLY A N 1
ATOM 827 C CA . GLY A 1 111 ? -8.086 -9.804 2.733 1.00 92.25 111 GLY A CA 1
ATOM 828 C C . GLY A 1 111 ? -7.943 -8.861 3.926 1.00 92.25 111 GLY A C 1
ATOM 829 O O . GLY A 1 111 ? -8.641 -9.030 4.929 1.00 92.25 111 GLY A O 1
ATOM 830 N N . GLY A 1 112 ? -7.105 -7.829 3.804 1.00 90.06 112 GLY A N 1
ATOM 831 C CA . GLY A 1 112 ? -6.902 -6.826 4.846 1.00 90.06 112 GLY A CA 1
ATOM 832 C C . GLY A 1 112 ? -8.187 -6.068 5.186 1.00 90.06 112 GLY A C 1
ATOM 833 O O . GLY A 1 112 ? -8.528 -5.926 6.365 1.00 90.06 112 GLY A O 1
ATOM 834 N N . PHE A 1 113 ? -8.964 -5.660 4.177 1.00 89.81 113 PHE A N 1
ATOM 835 C CA . PHE A 1 113 ? -10.232 -4.958 4.400 1.00 89.81 113 PHE A CA 1
ATOM 836 C C . PHE A 1 113 ? -11.329 -5.857 4.986 1.00 89.81 113 PHE A C 1
ATOM 838 O O . PHE A 1 113 ? -12.021 -5.425 5.910 1.00 89.81 113 PHE A O 1
ATOM 845 N N . ILE A 1 114 ? -11.476 -7.106 4.526 1.00 92.56 114 ILE A N 1
ATOM 846 C CA . ILE A 1 114 ? -12.479 -8.040 5.076 1.00 92.56 114 ILE A CA 1
ATOM 847 C C . ILE A 1 114 ? -12.190 -8.341 6.551 1.00 92.56 114 ILE A C 1
ATOM 849 O O . ILE A 1 114 ? -13.099 -8.302 7.382 1.00 92.56 114 ILE A O 1
ATOM 853 N N . VAL A 1 115 ? -10.932 -8.624 6.897 1.00 86.50 115 VAL A N 1
ATOM 854 C CA . VAL A 1 115 ? -10.542 -8.916 8.286 1.00 86.50 115 VAL A CA 1
ATOM 855 C C . VAL A 1 115 ? -10.752 -7.692 9.174 1.00 86.50 115 VAL A C 1
ATOM 857 O O . VAL A 1 115 ? -11.337 -7.815 10.251 1.00 86.50 115 VAL A O 1
ATOM 860 N N . THR A 1 116 ? -10.363 -6.509 8.695 1.00 88.62 116 THR A N 1
ATOM 861 C CA . THR A 1 116 ? -10.594 -5.248 9.407 1.00 88.62 116 THR A CA 1
ATOM 862 C C . THR A 1 116 ? -12.077 -5.032 9.692 1.00 88.62 116 THR A C 1
ATOM 864 O O . THR A 1 116 ? -12.437 -4.713 10.824 1.00 88.62 116 THR A O 1
ATOM 867 N N . GLN A 1 117 ? -12.957 -5.236 8.706 1.00 87.19 117 GLN A N 1
ATOM 868 C CA . GLN A 1 117 ? -14.395 -5.066 8.925 1.00 87.19 117 GLN A CA 1
ATOM 869 C C . GLN A 1 117 ? -14.926 -6.027 9.986 1.00 87.19 117 GLN A C 1
ATOM 871 O O . GLN A 1 117 ? -15.634 -5.593 10.890 1.00 87.19 117 GLN A O 1
ATOM 876 N N . ARG A 1 118 ? -14.503 -7.296 9.964 1.00 88.06 118 ARG A N 1
ATOM 877 C CA . 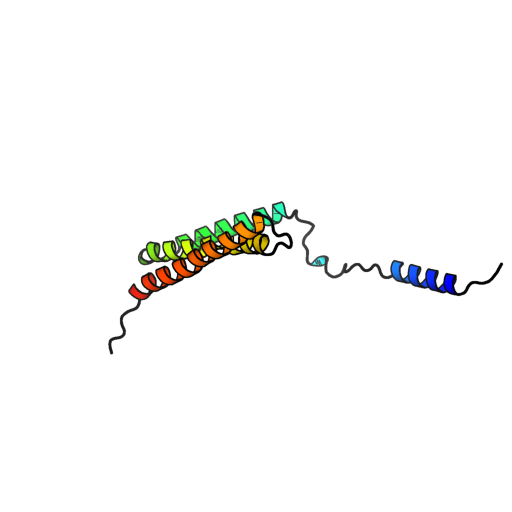ARG A 1 118 ? -14.898 -8.270 10.996 1.00 88.06 118 ARG A CA 1
ATOM 878 C C . ARG A 1 118 ? -14.418 -7.862 12.390 1.00 88.06 118 ARG A C 1
ATOM 880 O O . ARG A 1 118 ? -15.155 -8.054 13.350 1.00 88.06 118 ARG A O 1
ATOM 887 N N . MET A 1 119 ? -13.226 -7.274 12.505 1.00 86.44 119 MET A N 1
ATOM 888 C CA . MET A 1 119 ? -12.705 -6.757 13.776 1.00 86.44 119 MET A CA 1
ATOM 889 C C . MET A 1 119 ? -13.461 -5.511 14.255 1.00 86.44 119 MET A C 1
ATOM 891 O O . MET A 1 119 ? -13.733 -5.381 15.446 1.00 86.44 119 MET A O 1
ATOM 895 N N . LEU A 1 120 ? -13.831 -4.602 13.348 1.00 81.25 120 LEU A N 1
ATOM 896 C CA . LEU A 1 120 ? -14.577 -3.384 13.685 1.00 81.25 120 LEU A CA 1
ATOM 897 C C . LEU A 1 120 ? -16.053 -3.660 13.996 1.00 81.25 120 LEU A C 1
ATOM 899 O O . LEU A 1 120 ? -16.640 -3.002 14.855 1.00 81.25 120 LEU A O 1
ATOM 903 N N . ASP A 1 121 ? -16.649 -4.660 13.353 1.00 81.00 121 ASP A N 1
ATOM 904 C CA . ASP A 1 121 ? -18.030 -5.071 13.600 1.00 81.00 121 ASP A CA 1
ATOM 905 C C . ASP A 1 121 ? -18.230 -5.631 15.015 1.00 81.00 121 ASP A C 1
ATOM 907 O O . ASP A 1 121 ? -19.327 -5.531 15.563 1.00 81.00 121 ASP A O 1
ATOM 911 N N . MET A 1 122 ? -17.167 -6.125 15.658 1.00 76.25 122 MET A N 1
ATOM 912 C CA . MET A 1 122 ? -17.196 -6.548 17.064 1.00 76.25 122 MET A CA 1
ATOM 913 C C . MET A 1 122 ? -17.373 -5.380 18.048 1.00 76.25 122 MET A C 1
ATOM 915 O O . MET A 1 122 ? -17.801 -5.602 19.180 1.00 76.25 122 MET A O 1
ATOM 919 N N . PHE A 1 123 ? -17.100 -4.141 17.625 1.00 75.19 123 PHE A N 1
ATOM 920 C CA . PHE A 1 123 ? -17.323 -2.934 18.430 1.00 75.19 123 PHE A CA 1
ATOM 921 C C . PHE A 1 123 ? -18.695 -2.291 18.185 1.00 75.19 123 PHE A C 1
ATOM 923 O O . PHE A 1 123 ? -19.090 -1.374 18.911 1.00 75.19 123 PHE A O 1
ATOM 930 N N . LYS A 1 124 ? -19.463 -2.771 17.198 1.00 72.31 124 LYS A N 1
ATOM 931 C CA . LYS A 1 124 ? -20.836 -2.315 16.964 1.00 72.31 124 LYS A CA 1
ATOM 932 C C . LYS A 1 124 ? -21.767 -3.001 17.965 1.00 72.31 124 LYS A C 1
ATOM 934 O O . LYS A 1 124 ? -21.877 -4.225 18.008 1.00 72.31 124 LYS A O 1
ATOM 939 N N . LYS A 1 125 ? -22.484 -2.214 18.774 1.00 67.56 125 LYS A N 1
ATOM 940 C CA . LYS A 1 125 ? -23.553 -2.739 19.639 1.00 67.56 125 LYS A CA 1
ATOM 941 C C . LYS A 1 125 ? -24.589 -3.438 18.755 1.00 67.56 125 LYS A C 1
ATOM 943 O O . LYS A 1 125 ? -25.183 -2.787 17.899 1.00 67.56 125 LYS A O 1
ATOM 948 N N . LYS A 1 126 ? -24.829 -4.739 18.972 1.00 64.56 126 LYS A N 1
ATOM 949 C CA . LYS A 1 126 ? -25.942 -5.454 18.328 1.00 64.56 126 LYS A CA 1
ATOM 950 C C . LYS A 1 126 ? -27.235 -4.696 18.621 1.00 64.56 126 LYS A C 1
ATOM 952 O O . LYS A 1 126 ? -27.667 -4.635 19.772 1.00 64.56 126 LYS A O 1
ATOM 957 N N . THR A 1 127 ? -27.848 -4.123 17.593 1.00 60.91 127 THR A N 1
ATOM 958 C CA . THR A 1 127 ? -29.210 -3.601 17.677 1.00 60.91 127 THR A CA 1
ATOM 959 C C . THR A 1 127 ? -30.114 -4.802 17.950 1.00 60.91 127 THR A C 1
ATOM 961 O O . THR A 1 127 ? -30.230 -5.689 17.105 1.00 60.91 127 THR A O 1
ATOM 964 N N . LYS A 1 128 ? -30.675 -4.899 19.164 1.00 54.25 128 LYS A N 1
ATOM 965 C CA . LYS A 1 128 ? -31.713 -5.893 19.470 1.00 54.25 128 LYS A CA 1
ATOM 966 C C . LYS A 1 128 ? -32.903 -5.600 18.552 1.00 54.25 128 LYS A C 1
ATOM 968 O O . LYS A 1 128 ? -33.457 -4.506 18.633 1.00 54.25 128 LYS A O 1
ATOM 973 N N . LYS A 1 129 ? -33.240 -6.547 17.676 1.00 52.81 129 LYS A N 1
ATOM 974 C CA . LYS A 1 129 ? -34.613 -6.701 17.191 1.00 52.81 129 LYS A CA 1
ATOM 975 C C . LYS A 1 129 ? -35.413 -7.428 18.260 1.00 52.81 129 LYS A C 1
ATOM 977 O O . LYS A 1 129 ? -34.815 -8.325 18.899 1.00 52.81 129 LYS A O 1
#

Radius of gyration: 28.04 Å; chains: 1; bounding box: 51×48×84 Å

Foldseek 3Di:
DDDDPVVVVVVVVVVVCVVDVVDPPVVCVPDDPDDDPVNVVVVCVVVVVVVVVVVVVPDDPLCPVLVVLVVQLVVLPCLVVLCVQLVDPDPDPSNVVSVVSNVVSVCSNVVSVVVSVVSVVVVDDPDDD

pLDDT: mean 81.72, std 14.89, range [44.72, 97.12]

Sequence (129 aa):
MPFNPTQYIEKSVTAINQIMPAETHSVEVLRGGEVDPFITGLTVFMLAAFVGYYVVWRVTPALHSPLMAVTNAISSVIIVGALVVAGGEAFDVSKVLGFIAVVLASINIFGGFIVTQRMLDMFKKKTKK